Protein AF-A0AA43HSN9-F1 (afdb_monomer_lite)

pLDDT: mean 78.55, std 18.18, range [40.16, 97.69]

Secondary structure (DSSP, 8-state):
---TTS--S-GGG--HHHHHHHH-GGGHHHHHHHHHHHHH-S---TTHHHHHHHT-HHHHHHHHHHHHHHHHTTPEEE-SSSSSSEEEEETTEEEEE------------THHHHHHHHHHHTTHHHHHHHHHHHHHHHHHTT-

Sequence (143 aa):
MKDLFKNIVPEEKLSEDYRIVKDSSSHEAARRMLNEIFNSTKQIDKNFLEQFQTHGFDARVWELYLTAVFLNLGFEIKGKYDYPDFEIEKGSVKLFVEATISKNSNNKPIEDKLEIIKNTLHDDEKWLNMMNDLAEFSLMKNG

Radius of gyration: 18.27 Å; chains: 1; bounding box: 35×41×52 Å

Structure (mmCIF, N/CA/C/O backbone):
data_AF-A0AA43HSN9-F1
#
_entry.id   AF-A0AA43HSN9-F1
#
loop_
_atom_site.group_PDB
_atom_site.id
_atom_site.type_symbol
_atom_site.label_atom_id
_atom_site.label_alt_id
_atom_site.label_comp_id
_atom_site.label_asym_id
_atom_site.label_entity_id
_atom_site.label_seq_id
_atom_site.pdbx_PDB_ins_code
_atom_site.Cartn_x
_atom_site.Cartn_y
_atom_site.Cartn_z
_atom_site.occupancy
_atom_site.B_iso_or_equiv
_atom_site.auth_seq_id
_atom_site.auth_comp_id
_atom_site.auth_asym_id
_atom_site.auth_atom_id
_atom_site.pdbx_PDB_model_num
ATOM 1 N N . MET A 1 1 ? 8.704 -12.657 4.248 1.00 74.94 1 MET A N 1
ATOM 2 C CA . MET A 1 1 ? 8.641 -11.258 3.790 1.00 74.94 1 MET A CA 1
ATOM 3 C C . MET A 1 1 ? 8.420 -11.287 2.288 1.00 74.94 1 MET A C 1
ATOM 5 O O . MET A 1 1 ? 9.153 -12.006 1.617 1.00 74.94 1 MET A O 1
ATOM 9 N N . LYS A 1 2 ? 7.364 -10.646 1.782 1.00 83.00 2 LYS A N 1
ATOM 10 C CA . LYS A 1 2 ? 7.124 -10.535 0.335 1.00 83.00 2 LYS A CA 1
ATOM 11 C C . LYS A 1 2 ? 7.788 -9.262 -0.185 1.00 83.00 2 LYS A C 1
ATOM 13 O O . LYS A 1 2 ? 7.882 -8.288 0.553 1.00 83.00 2 LYS A O 1
ATOM 18 N N . ASP A 1 3 ? 8.231 -9.301 -1.434 1.00 91.94 3 ASP A N 1
ATOM 19 C CA . ASP A 1 3 ? 8.780 -8.147 -2.142 1.00 91.94 3 ASP A CA 1
ATOM 20 C C . ASP A 1 3 ? 7.757 -7.660 -3.174 1.00 91.94 3 ASP A C 1
ATOM 22 O O . ASP A 1 3 ? 7.448 -8.385 -4.122 1.00 91.94 3 ASP A O 1
ATOM 26 N N . LEU A 1 4 ? 7.224 -6.455 -2.966 1.00 93.56 4 LEU A N 1
ATOM 27 C CA . LEU A 1 4 ? 6.282 -5.767 -3.853 1.00 93.56 4 LEU A CA 1
ATOM 28 C C . LEU A 1 4 ? 6.810 -5.635 -5.285 1.00 93.56 4 LEU A C 1
ATOM 30 O O . LEU A 1 4 ? 6.025 -5.682 -6.233 1.00 93.56 4 LEU A O 1
ATOM 34 N N . PHE A 1 5 ? 8.130 -5.483 -5.432 1.00 95.44 5 PHE A N 1
ATOM 35 C CA . PHE A 1 5 ? 8.800 -5.175 -6.696 1.00 95.44 5 PHE A CA 1
ATOM 36 C C . PHE A 1 5 ? 9.374 -6.415 -7.394 1.00 95.44 5 PHE A C 1
ATOM 38 O O . PHE A 1 5 ? 10.035 -6.317 -8.432 1.00 95.44 5 PHE A O 1
ATOM 45 N N . LYS A 1 6 ? 9.080 -7.607 -6.858 1.00 95.25 6 LYS A N 1
ATOM 46 C CA . LYS A 1 6 ? 9.292 -8.871 -7.555 1.00 95.25 6 LYS A CA 1
ATOM 47 C C . LYS A 1 6 ? 8.080 -9.167 -8.434 1.00 95.25 6 LYS A C 1
ATOM 49 O O . LYS A 1 6 ? 7.008 -9.488 -7.923 1.00 95.25 6 LYS A O 1
ATOM 54 N N . ASN A 1 7 ? 8.270 -9.111 -9.751 1.00 95.81 7 ASN A N 1
ATOM 55 C CA . ASN A 1 7 ? 7.213 -9.396 -10.723 1.00 95.81 7 ASN A CA 1
ATOM 56 C C . ASN A 1 7 ? 6.543 -10.756 -10.445 1.00 95.81 7 ASN A C 1
ATOM 58 O O . ASN A 1 7 ? 7.221 -11.783 -10.348 1.00 95.81 7 ASN A O 1
ATOM 62 N N . ILE A 1 8 ? 5.214 -10.753 -10.346 1.00 94.75 8 ILE A N 1
ATOM 63 C CA . ILE A 1 8 ? 4.362 -11.951 -10.285 1.00 94.75 8 ILE A CA 1
ATOM 64 C C . ILE A 1 8 ? 3.490 -12.107 -11.536 1.00 94.75 8 ILE A C 1
ATOM 66 O O . ILE A 1 8 ? 2.898 -13.163 -11.747 1.00 94.75 8 ILE A O 1
ATOM 70 N N . VAL A 1 9 ? 3.432 -11.066 -12.368 1.00 95.19 9 VAL A N 1
ATOM 71 C CA . VAL A 1 9 ? 2.784 -11.065 -13.679 1.00 95.19 9 VAL A CA 1
ATOM 72 C C . VAL A 1 9 ? 3.827 -10.907 -14.796 1.00 95.19 9 VAL A C 1
ATOM 74 O O . VAL A 1 9 ? 4.948 -10.465 -14.524 1.00 95.19 9 VAL A O 1
ATOM 77 N N . PRO A 1 10 ? 3.482 -11.258 -16.048 1.00 97.00 10 PRO A N 1
ATOM 78 C CA . PRO A 1 10 ? 4.323 -10.985 -17.212 1.00 97.00 10 PRO A CA 1
ATOM 79 C C . PRO A 1 10 ? 4.630 -9.489 -17.398 1.00 97.00 10 PRO A C 1
ATOM 81 O O . PRO A 1 10 ? 3.827 -8.635 -17.020 1.00 97.00 10 PRO A O 1
ATOM 84 N N . GLU A 1 11 ? 5.776 -9.178 -18.007 1.00 95.38 11 GLU A N 1
ATOM 85 C CA . GLU A 1 11 ? 6.300 -7.809 -18.161 1.00 95.38 11 GLU A CA 1
ATOM 86 C C . GLU A 1 11 ? 5.329 -6.889 -18.924 1.00 95.38 11 GLU A C 1
ATOM 88 O O . GLU A 1 11 ? 5.153 -5.721 -18.578 1.00 95.38 11 GLU A O 1
ATOM 93 N N . GLU A 1 12 ? 4.624 -7.439 -19.912 1.00 96.19 12 GLU A N 1
ATOM 94 C CA . GLU A 1 12 ? 3.624 -6.746 -20.724 1.00 96.19 12 GLU A CA 1
ATOM 95 C C . GLU A 1 12 ? 2.377 -6.309 -19.943 1.00 96.19 12 GLU A C 1
ATOM 97 O O . GLU A 1 12 ? 1.633 -5.447 -20.408 1.00 96.19 12 GLU A O 1
ATOM 102 N N . LYS A 1 13 ? 2.136 -6.891 -18.760 1.00 97.25 13 LYS A N 1
ATOM 103 C CA . LYS A 1 13 ? 1.023 -6.503 -17.886 1.00 97.25 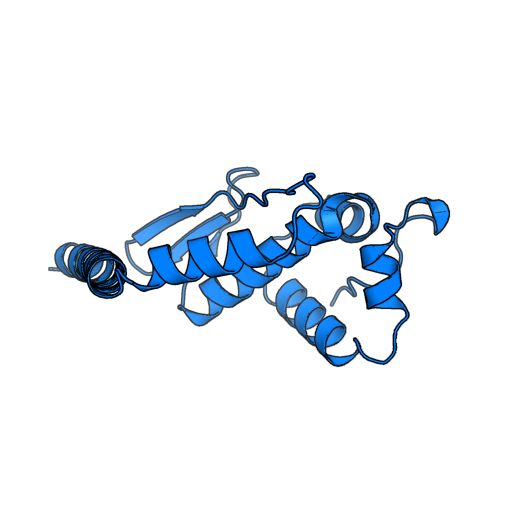13 LYS A CA 1
ATOM 104 C C . LYS A 1 13 ? 1.399 -5.418 -16.885 1.00 97.25 13 LYS A C 1
ATOM 106 O O . LYS A 1 13 ? 0.505 -4.892 -16.226 1.00 97.25 13 LYS A O 1
ATOM 111 N N . LEU A 1 14 ? 2.685 -5.111 -16.728 1.00 97.69 14 LEU A N 1
ATOM 112 C CA . LEU A 1 14 ? 3.124 -4.147 -15.728 1.00 97.69 14 LEU A CA 1
ATOM 113 C C . LEU A 1 14 ? 2.681 -2.728 -16.093 1.00 97.69 14 LEU A C 1
ATOM 115 O O . LEU A 1 14 ? 2.749 -2.338 -17.265 1.00 97.69 14 LEU A O 1
ATOM 119 N N . SER A 1 15 ? 2.271 -1.945 -15.093 1.00 96.25 15 SER A N 1
ATOM 120 C CA . SER A 1 15 ? 2.032 -0.514 -15.289 1.00 96.25 15 SER A CA 1
ATOM 121 C C . SER A 1 15 ? 3.344 0.230 -15.517 1.00 96.25 15 SER A C 1
ATOM 123 O O . SER A 1 15 ? 4.416 -0.191 -15.075 1.00 96.25 15 SER A O 1
ATOM 125 N N . GLU A 1 16 ? 3.246 1.380 -16.180 1.00 94.50 16 GLU A N 1
ATOM 126 C CA . GLU A 1 16 ? 4.391 2.269 -16.357 1.00 94.50 16 GLU A CA 1
ATOM 127 C C . GLU A 1 16 ? 4.904 2.812 -15.017 1.00 94.50 16 GLU A C 1
ATOM 129 O O . GLU A 1 16 ? 6.101 2.748 -14.747 1.00 94.50 16 GLU A O 1
ATOM 134 N N . ASP A 1 17 ? 4.001 3.248 -14.135 1.00 92.56 17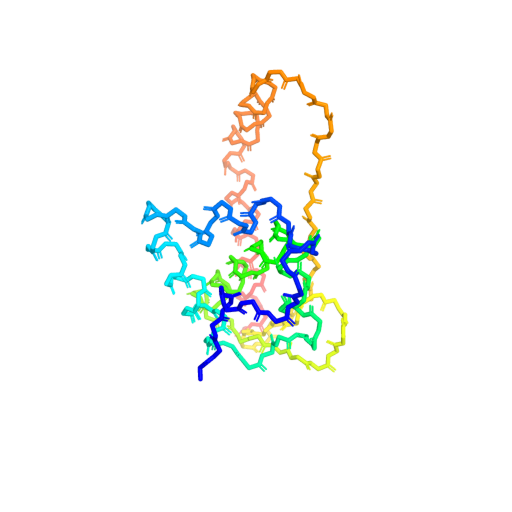 ASP A N 1
ATOM 135 C CA . ASP A 1 17 ? 4.365 3.788 -12.820 1.00 92.56 17 ASP A CA 1
ATOM 136 C C . ASP A 1 17 ? 5.099 2.749 -11.957 1.00 92.56 17 ASP A C 1
ATOM 138 O O . ASP A 1 17 ? 6.112 3.057 -11.321 1.00 92.56 17 ASP A O 1
ATOM 142 N N . TYR A 1 18 ? 4.653 1.486 -11.998 1.00 96.25 18 TYR A N 1
ATOM 143 C CA . TYR A 1 18 ? 5.339 0.391 -11.320 1.00 96.25 18 TYR A CA 1
ATOM 144 C C . TYR A 1 18 ? 6.751 0.189 -11.877 1.00 96.25 18 TYR A C 1
ATOM 146 O O . TYR A 1 18 ? 7.694 0.088 -11.091 1.00 96.25 18 TYR A O 1
ATOM 154 N N . ARG A 1 19 ? 6.925 0.167 -13.209 1.00 95.25 19 ARG A N 1
ATOM 155 C CA . ARG A 1 19 ? 8.248 0.019 -13.846 1.00 95.25 19 ARG A CA 1
ATOM 156 C C . ARG A 1 19 ? 9.197 1.151 -13.456 1.00 95.25 19 ARG A C 1
ATOM 158 O O . ARG A 1 19 ? 10.318 0.883 -13.029 1.00 95.25 19 ARG A O 1
ATOM 165 N N . ILE A 1 20 ? 8.733 2.402 -13.499 1.00 94.00 20 ILE A N 1
ATOM 166 C CA . ILE A 1 20 ? 9.526 3.584 -13.116 1.00 94.00 20 ILE A CA 1
ATOM 167 C C . ILE A 1 20 ? 10.066 3.452 -11.685 1.00 94.00 20 ILE A C 1
ATOM 169 O O . ILE A 1 20 ? 11.245 3.719 -11.416 1.00 94.00 20 ILE A O 1
ATOM 173 N N . VAL A 1 21 ? 9.211 3.039 -10.746 1.00 94.38 21 VAL A N 1
ATOM 174 C CA . VAL A 1 21 ? 9.608 2.886 -9.341 1.00 94.38 21 VAL A CA 1
ATOM 175 C C . VAL A 1 21 ? 10.453 1.633 -9.129 1.00 94.38 21 VAL A C 1
ATOM 177 O O . VAL A 1 21 ? 11.385 1.672 -8.327 1.00 94.38 21 VAL A O 1
ATOM 180 N N . LYS A 1 22 ? 10.187 0.540 -9.847 1.00 95.25 22 LYS A N 1
ATOM 181 C CA . LYS A 1 22 ? 10.958 -0.707 -9.779 1.00 95.25 22 LYS A CA 1
ATOM 182 C C . LYS A 1 22 ? 12.399 -0.524 -10.265 1.00 95.25 22 LYS A C 1
ATOM 184 O O . LYS A 1 22 ? 13.323 -0.898 -9.543 1.00 95.25 22 LYS A O 1
ATOM 189 N N . ASP A 1 23 ? 12.584 0.063 -11.446 1.00 91.62 23 ASP A N 1
ATOM 190 C CA . ASP A 1 23 ? 13.849 -0.009 -12.188 1.00 91.62 23 ASP A CA 1
ATOM 191 C C . ASP A 1 23 ? 14.792 1.172 -11.910 1.00 91.62 23 ASP A C 1
ATOM 193 O O . ASP A 1 23 ? 16.009 1.052 -12.064 1.00 91.62 23 ASP A O 1
ATOM 197 N N . SER A 1 24 ? 14.271 2.316 -11.452 1.00 90.62 24 SER A N 1
ATOM 198 C CA . SER A 1 24 ? 15.123 3.467 -11.139 1.00 90.62 24 SER A CA 1
ATOM 199 C C . SER A 1 24 ? 15.889 3.280 -9.826 1.00 90.62 24 SER A C 1
ATOM 201 O O . SER A 1 24 ? 15.300 3.052 -8.764 1.00 90.62 24 SER A O 1
ATOM 203 N N . SER A 1 25 ? 17.208 3.478 -9.847 1.00 87.44 25 SER A N 1
ATOM 204 C CA . SER A 1 25 ? 18.039 3.482 -8.634 1.00 87.44 25 SER A CA 1
ATOM 205 C C . SER A 1 25 ? 17.643 4.589 -7.649 1.00 87.44 25 SER A C 1
ATOM 207 O O . SER A 1 25 ? 17.725 4.384 -6.440 1.00 87.44 25 SER A O 1
ATOM 209 N N . SER A 1 26 ? 17.113 5.719 -8.135 1.00 92.12 26 SER A N 1
ATOM 210 C CA . SER A 1 26 ? 16.667 6.840 -7.292 1.00 92.12 26 SER A CA 1
ATOM 211 C C . SER A 1 26 ? 15.509 6.485 -6.353 1.00 92.12 26 SER A C 1
ATOM 213 O O . SER A 1 26 ? 15.266 7.200 -5.385 1.00 92.12 26 SER A O 1
ATOM 215 N N . HIS A 1 27 ? 14.790 5.390 -6.624 1.00 91.44 27 HIS A N 1
ATOM 216 C CA . HIS A 1 27 ? 13.625 4.956 -5.852 1.00 91.44 27 HIS A CA 1
ATOM 217 C C . HIS A 1 27 ? 13.930 3.833 -4.848 1.00 91.44 27 HIS A C 1
ATOM 219 O O . HIS A 1 27 ? 13.003 3.296 -4.247 1.00 91.44 27 HIS A O 1
ATOM 225 N N . GLU A 1 28 ? 15.197 3.474 -4.612 1.00 92.06 28 GLU A N 1
ATOM 226 C CA . GLU A 1 28 ? 15.559 2.382 -3.693 1.00 92.06 28 GLU A CA 1
ATOM 227 C C . GLU A 1 28 ? 14.979 2.567 -2.282 1.00 92.06 28 GLU A C 1
ATOM 229 O O . GLU A 1 28 ? 14.344 1.656 -1.744 1.00 92.06 28 GLU A O 1
ATOM 234 N N . ALA A 1 29 ? 15.129 3.763 -1.707 1.00 90.94 29 ALA A N 1
ATOM 235 C CA . ALA A 1 29 ? 14.596 4.072 -0.382 1.00 90.94 29 ALA A CA 1
ATOM 236 C C . ALA A 1 29 ? 13.063 3.964 -0.337 1.00 90.94 29 ALA A C 1
ATOM 238 O O . ALA A 1 29 ? 12.509 3.412 0.614 1.00 90.94 29 ALA A O 1
ATOM 239 N N . ALA A 1 30 ? 12.381 4.427 -1.390 1.00 92.00 30 ALA A N 1
ATOM 240 C CA . ALA A 1 30 ? 10.930 4.323 -1.505 1.00 92.00 30 ALA A CA 1
ATOM 241 C C . ALA A 1 30 ? 10.482 2.857 -1.599 1.00 92.00 30 ALA A C 1
ATOM 243 O O . ALA A 1 30 ? 9.577 2.446 -0.875 1.00 92.00 30 ALA A O 1
ATOM 244 N N . ARG A 1 31 ? 11.154 2.035 -2.418 1.00 95.19 31 ARG A N 1
ATOM 245 C CA . ARG A 1 31 ? 10.859 0.596 -2.521 1.00 95.19 31 ARG A CA 1
ATOM 246 C C . ARG A 1 31 ? 11.024 -0.115 -1.186 1.00 95.19 31 ARG A C 1
ATOM 248 O O . ARG A 1 31 ? 10.171 -0.918 -0.810 1.00 95.19 31 ARG A O 1
ATOM 255 N N . ARG A 1 32 ? 12.105 0.186 -0.461 1.00 93.12 32 ARG A N 1
ATOM 256 C CA . ARG A 1 32 ? 12.355 -0.376 0.868 1.00 93.12 32 ARG A CA 1
ATOM 257 C C . ARG A 1 32 ? 11.246 0.005 1.845 1.00 93.12 32 ARG A C 1
ATOM 259 O O . ARG A 1 32 ? 10.698 -0.882 2.486 1.00 93.12 32 ARG A O 1
ATOM 266 N N . MET A 1 33 ? 10.880 1.283 1.901 1.00 93.56 33 MET A N 1
ATOM 267 C CA . MET A 1 33 ? 9.810 1.773 2.771 1.00 93.56 33 MET A CA 1
ATOM 268 C C . MET A 1 33 ? 8.462 1.113 2.451 1.00 93.56 33 MET A C 1
ATOM 270 O O . MET A 1 33 ? 7.795 0.615 3.353 1.00 93.56 33 MET A O 1
ATOM 274 N N . LEU A 1 34 ? 8.077 1.045 1.173 1.00 93.50 34 LEU A N 1
ATOM 275 C CA . LEU A 1 34 ? 6.830 0.399 0.753 1.00 93.50 34 LEU A CA 1
ATOM 276 C C . LEU A 1 34 ? 6.815 -1.090 1.117 1.00 93.50 34 LEU A C 1
ATOM 278 O O . LEU A 1 34 ? 5.802 -1.590 1.598 1.00 93.50 34 LEU A O 1
ATOM 282 N N . ASN A 1 35 ? 7.942 -1.788 0.954 1.00 93.62 35 ASN A N 1
ATOM 283 C CA . ASN A 1 35 ? 8.084 -3.174 1.392 1.00 93.62 35 ASN A CA 1
ATOM 284 C C . ASN A 1 35 ? 7.983 -3.316 2.918 1.00 93.62 35 ASN A C 1
ATOM 286 O O . ASN A 1 35 ? 7.316 -4.231 3.397 1.00 93.62 35 ASN A O 1
ATOM 290 N N . GLU A 1 36 ? 8.617 -2.437 3.693 1.00 92.06 36 GLU A N 1
ATOM 291 C CA . GLU A 1 36 ? 8.531 -2.453 5.159 1.00 92.06 36 GLU A CA 1
ATOM 292 C C . GLU A 1 36 ? 7.082 -2.264 5.629 1.00 92.06 36 GLU A C 1
ATOM 294 O O . GLU A 1 36 ? 6.597 -3.054 6.438 1.00 92.06 36 GLU A O 1
ATOM 299 N N . ILE A 1 37 ? 6.358 -1.296 5.055 1.00 90.75 37 ILE A N 1
ATOM 300 C CA . ILE A 1 37 ? 4.940 -1.055 5.354 1.00 90.75 37 ILE A CA 1
ATOM 301 C C . ILE A 1 37 ? 4.080 -2.256 4.944 1.00 90.75 37 ILE A C 1
ATOM 303 O O . ILE A 1 37 ? 3.288 -2.749 5.740 1.00 90.75 37 ILE A O 1
ATOM 307 N N . PHE A 1 38 ? 4.259 -2.775 3.729 1.00 89.81 38 PHE A N 1
ATOM 308 C CA . PHE A 1 38 ? 3.501 -3.925 3.231 1.00 89.81 38 PHE A CA 1
ATOM 309 C C . PHE A 1 38 ? 3.642 -5.154 4.137 1.00 89.81 38 PHE A C 1
ATOM 311 O O . PHE A 1 38 ? 2.701 -5.918 4.324 1.00 89.81 38 PHE A O 1
ATOM 318 N N . ASN A 1 39 ? 4.832 -5.366 4.699 1.00 88.06 39 ASN A N 1
ATOM 319 C CA . ASN A 1 39 ? 5.103 -6.511 5.560 1.00 88.06 39 ASN A CA 1
ATOM 320 C C . ASN A 1 39 ? 4.795 -6.252 7.045 1.00 88.06 39 ASN A C 1
ATOM 322 O O . ASN A 1 39 ? 4.871 -7.197 7.833 1.00 88.06 39 ASN A O 1
ATOM 326 N N . SER A 1 40 ? 4.460 -5.019 7.444 1.00 85.19 40 SER A N 1
ATOM 327 C CA . SER A 1 40 ? 4.111 -4.691 8.832 1.00 85.19 40 SER A CA 1
ATOM 328 C C . SER A 1 40 ? 2.673 -5.079 9.187 1.00 85.19 40 SER A C 1
ATOM 330 O O . SER A 1 40 ? 2.351 -5.230 10.367 1.00 85.19 40 SER A O 1
ATOM 332 N N . THR A 1 41 ? 1.821 -5.323 8.185 1.00 74.62 41 THR A N 1
ATOM 333 C CA . THR A 1 41 ? 0.448 -5.797 8.381 1.00 74.62 41 THR A CA 1
ATOM 334 C C . THR A 1 41 ? 0.260 -7.210 7.840 1.00 74.62 41 THR A C 1
ATOM 336 O O . THR A 1 41 ? 0.948 -7.676 6.934 1.00 74.62 41 THR A O 1
ATOM 339 N N . LYS A 1 42 ? -0.689 -7.941 8.431 1.00 67.06 42 LYS A N 1
ATOM 340 C CA . LYS A 1 42 ? -1.058 -9.296 7.985 1.00 67.06 42 LYS A CA 1
ATOM 341 C C . LYS A 1 42 ? -2.191 -9.306 6.961 1.00 67.06 42 LYS A C 1
ATOM 343 O O . LYS A 1 42 ? -2.589 -10.382 6.523 1.00 67.06 42 LYS A O 1
ATOM 348 N N . GLN A 1 43 ? -2.739 -8.145 6.624 1.00 62.50 43 GLN A N 1
ATOM 349 C CA . GLN A 1 43 ? -3.972 -8.033 5.860 1.00 62.50 43 GLN A CA 1
ATOM 350 C C . GLN A 1 43 ? -3.702 -7.284 4.587 1.00 62.50 43 GLN A C 1
ATOM 352 O O . GLN A 1 43 ? -3.677 -6.060 4.550 1.00 62.50 43 GLN A O 1
ATOM 357 N N . ILE A 1 44 ? -3.471 -8.071 3.556 1.00 63.81 44 ILE A N 1
ATOM 358 C CA . ILE A 1 44 ? -3.367 -7.574 2.211 1.00 63.81 44 ILE A CA 1
ATOM 359 C C . ILE A 1 44 ? -4.172 -8.545 1.362 1.00 63.81 44 ILE A C 1
ATOM 361 O O . ILE A 1 44 ? -3.883 -9.747 1.357 1.00 63.81 44 ILE A O 1
ATOM 365 N N . ASP A 1 45 ? -5.218 -8.015 0.724 1.00 69.19 45 ASP A N 1
ATOM 366 C CA . ASP A 1 45 ? -6.112 -8.747 -0.171 1.00 69.19 45 ASP A CA 1
ATOM 367 C C . ASP A 1 45 ? -5.303 -9.607 -1.163 1.00 69.19 45 ASP A C 1
ATOM 369 O O . ASP A 1 45 ? -4.199 -9.250 -1.593 1.00 69.19 45 ASP A O 1
ATOM 373 N N . LYS A 1 46 ? -5.860 -10.763 -1.539 1.00 71.69 46 LYS A N 1
ATOM 374 C CA . LYS A 1 46 ? -5.283 -11.724 -2.487 1.00 71.69 46 LYS A CA 1
ATOM 375 C C . LYS A 1 46 ? -4.829 -11.051 -3.783 1.00 71.69 46 LYS A C 1
ATOM 377 O O . LYS A 1 46 ? -3.820 -11.472 -4.345 1.00 71.69 46 LYS A O 1
ATOM 382 N N . ASN A 1 47 ? -5.527 -9.999 -4.209 1.00 87.38 47 ASN A N 1
ATOM 383 C CA . ASN A 1 47 ? -5.275 -9.315 -5.473 1.00 87.38 47 ASN A CA 1
ATOM 384 C C . ASN A 1 47 ? -4.360 -8.088 -5.349 1.00 87.38 47 ASN A C 1
ATOM 386 O O . ASN A 1 47 ? -3.993 -7.516 -6.372 1.00 87.38 47 ASN A O 1
ATOM 390 N N . PHE A 1 48 ? -3.950 -7.684 -4.140 1.00 90.25 48 PHE A N 1
ATOM 391 C CA . PHE A 1 48 ? -3.178 -6.452 -3.946 1.00 90.25 48 PHE A CA 1
ATOM 392 C C . PHE A 1 48 ? -1.897 -6.435 -4.779 1.00 90.25 48 PHE A C 1
ATOM 394 O O . PHE A 1 48 ? -1.626 -5.454 -5.458 1.00 90.25 48 PHE A O 1
ATOM 401 N N . LEU A 1 49 ? -1.103 -7.514 -4.739 1.00 92.00 49 LEU A N 1
ATOM 402 C CA . LEU A 1 49 ? 0.174 -7.576 -5.460 1.00 92.00 49 LEU A CA 1
ATOM 403 C C . LEU A 1 49 ? -0.029 -7.494 -6.971 1.00 92.00 49 LEU A C 1
ATOM 405 O O . LEU A 1 49 ? 0.726 -6.809 -7.652 1.00 92.00 49 LEU A O 1
ATOM 409 N N . GLU A 1 50 ? -1.055 -8.166 -7.491 1.00 94.19 50 GLU A N 1
ATOM 410 C CA . GLU A 1 50 ? -1.376 -8.110 -8.914 1.00 94.19 50 GLU A CA 1
ATOM 411 C C . GLU A 1 50 ? -1.800 -6.693 -9.308 1.00 94.19 50 GLU A C 1
ATOM 413 O O . GLU A 1 50 ? -1.264 -6.135 -10.263 1.00 94.19 50 GLU A O 1
ATOM 418 N N . GLN A 1 51 ? -2.694 -6.064 -8.542 1.00 94.38 51 GLN A N 1
ATOM 419 C CA . GLN A 1 51 ? -3.150 -4.701 -8.812 1.00 94.38 51 GLN A CA 1
ATOM 420 C C . GLN A 1 51 ? -2.022 -3.676 -8.670 1.00 94.38 51 GLN A C 1
ATOM 422 O O . GLN A 1 51 ? -1.900 -2.798 -9.521 1.00 94.38 51 GLN A O 1
ATOM 427 N N . PHE A 1 52 ? -1.174 -3.807 -7.647 1.00 95.12 52 PHE A N 1
ATOM 428 C CA . PHE A 1 52 ? 0.005 -2.966 -7.437 1.00 95.12 52 PHE A CA 1
ATOM 429 C C . PHE A 1 52 ? 0.924 -2.998 -8.663 1.00 95.12 52 PHE A C 1
ATOM 431 O O . PHE A 1 52 ? 1.415 -1.958 -9.085 1.00 95.12 52 PHE A O 1
ATOM 438 N N . GLN A 1 53 ? 1.109 -4.171 -9.274 1.00 96.88 53 GLN A N 1
ATOM 439 C CA . GLN A 1 53 ? 1.977 -4.333 -10.440 1.00 96.88 53 GLN A CA 1
ATOM 440 C C . GLN A 1 53 ? 1.330 -3.912 -11.769 1.00 96.88 53 GLN A C 1
ATOM 442 O O . GLN A 1 53 ? 2.062 -3.577 -12.694 1.00 96.88 53 GLN A O 1
ATOM 447 N N . THR A 1 54 ? -0.004 -3.921 -11.895 1.00 96.44 54 THR A N 1
ATOM 448 C CA . THR A 1 54 ? -0.690 -3.847 -13.206 1.00 96.44 54 THR A CA 1
ATOM 449 C C . THR A 1 54 ? -1.487 -2.569 -13.465 1.00 96.44 54 THR A C 1
ATOM 451 O O . THR A 1 54 ? -1.210 -1.862 -14.424 1.00 96.44 54 THR A O 1
ATOM 454 N N . HIS A 1 55 ? -2.515 -2.265 -12.674 1.00 92.75 55 HIS A N 1
ATOM 455 C CA . HIS A 1 55 ? -3.453 -1.170 -12.979 1.00 92.75 55 HIS A CA 1
ATOM 456 C C . HIS A 1 55 ? -3.855 -0.331 -11.760 1.00 92.75 55 HIS A C 1
ATOM 458 O O . HIS A 1 5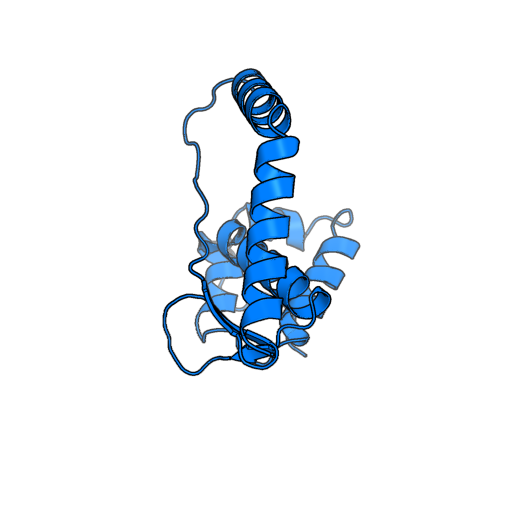5 ? -4.512 0.699 -11.902 1.00 92.75 55 HIS A O 1
ATOM 464 N N . GLY A 1 56 ? -3.474 -0.761 -10.560 1.00 91.69 56 GLY A N 1
ATOM 465 C CA . GLY A 1 56 ? -3.834 -0.149 -9.285 1.00 91.69 56 GLY A CA 1
ATOM 466 C C . GLY A 1 56 ? -2.663 0.501 -8.553 1.00 91.69 56 GLY A C 1
ATOM 467 O O . GLY A 1 56 ? -2.795 0.725 -7.358 1.00 91.69 56 GLY A O 1
ATOM 468 N N . PHE A 1 57 ? -1.536 0.781 -9.218 1.00 92.81 57 PHE A N 1
ATOM 469 C CA . PHE A 1 57 ? -0.309 1.260 -8.563 1.00 92.81 57 PHE A CA 1
ATOM 470 C C . PHE A 1 57 ? -0.556 2.444 -7.610 1.00 92.81 57 PHE A C 1
ATOM 472 O O . PHE A 1 57 ? -0.328 2.308 -6.410 1.00 92.81 57 PHE A O 1
ATOM 479 N N . ASP A 1 58 ? -1.113 3.555 -8.104 1.00 91.62 58 ASP A N 1
ATOM 480 C CA . ASP A 1 58 ? -1.388 4.751 -7.287 1.00 91.62 58 ASP A CA 1
ATOM 481 C C . ASP A 1 58 ? -2.310 4.461 -6.094 1.00 91.62 58 ASP A C 1
ATOM 483 O O . ASP A 1 58 ? -2.063 4.919 -4.979 1.00 91.62 58 ASP A O 1
ATOM 487 N N . ALA A 1 59 ? -3.374 3.684 -6.322 1.00 90.94 59 ALA A N 1
ATOM 488 C CA . ALA A 1 59 ? -4.352 3.348 -5.289 1.00 90.94 59 ALA A CA 1
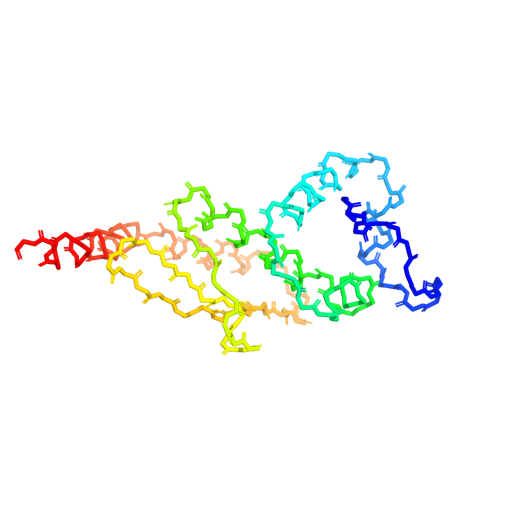ATOM 489 C C . ALA A 1 59 ? -3.715 2.480 -4.198 1.00 90.94 59 ALA A C 1
ATOM 491 O O . ALA A 1 59 ? -3.877 2.737 -3.010 1.00 90.94 59 ALA A O 1
ATOM 492 N N . ARG A 1 60 ? -2.898 1.503 -4.595 1.00 92.69 60 ARG A N 1
ATOM 493 C CA . ARG A 1 60 ? -2.221 0.596 -3.665 1.00 92.69 60 ARG A CA 1
ATOM 494 C C . ARG A 1 60 ? -1.087 1.295 -2.910 1.00 92.69 60 ARG A C 1
ATOM 496 O O . ARG A 1 60 ? -0.865 0.998 -1.740 1.00 92.69 60 ARG A O 1
ATOM 503 N N . VAL A 1 61 ? -0.403 2.268 -3.520 1.00 93.19 61 VAL A N 1
ATOM 504 C CA . VAL A 1 61 ? 0.530 3.159 -2.802 1.00 93.19 61 VAL A CA 1
ATOM 505 C C . VAL A 1 61 ? -0.219 4.026 -1.783 1.00 93.19 61 VAL A C 1
ATOM 507 O O . VAL A 1 61 ? 0.254 4.175 -0.656 1.00 93.19 61 VAL A O 1
ATOM 510 N N . TRP A 1 62 ? -1.393 4.555 -2.140 1.00 92.44 62 TRP A N 1
ATOM 511 C CA . TRP A 1 62 ? -2.239 5.331 -1.228 1.00 92.44 62 TRP A CA 1
ATOM 512 C C . TRP A 1 62 ? -2.690 4.513 -0.009 1.00 92.44 62 TRP A C 1
ATOM 514 O O . TRP A 1 62 ? -2.568 4.970 1.127 1.00 92.44 62 TRP A O 1
ATOM 524 N N . GLU A 1 63 ? -3.115 3.271 -0.214 1.00 91.19 63 GLU A N 1
ATOM 525 C CA . GLU A 1 63 ? -3.458 2.354 0.876 1.00 91.19 63 GLU A CA 1
ATOM 526 C C . GLU A 1 63 ? -2.263 2.025 1.788 1.00 91.19 63 GLU A C 1
ATOM 528 O O . GLU A 1 63 ? -2.413 1.966 3.012 1.00 91.19 63 GLU A O 1
ATOM 533 N N . LEU A 1 64 ? -1.057 1.843 1.233 1.00 92.00 64 LEU A N 1
ATOM 534 C CA . LEU A 1 64 ? 0.158 1.651 2.038 1.00 92.00 64 LEU A CA 1
ATOM 535 C C . LEU A 1 64 ? 0.479 2.904 2.859 1.00 92.00 64 LEU A C 1
ATOM 537 O O . LEU A 1 64 ? 0.834 2.805 4.032 1.00 92.00 64 LEU A O 1
ATOM 541 N N . TYR A 1 65 ? 0.307 4.092 2.285 1.00 93.44 65 TYR A N 1
ATOM 542 C CA . TYR A 1 65 ? 0.456 5.331 3.040 1.00 93.44 65 TYR A CA 1
ATOM 543 C C . TYR A 1 65 ? -0.530 5.402 4.217 1.00 93.44 65 TYR A C 1
ATOM 545 O O . TYR A 1 65 ? -0.107 5.630 5.352 1.00 93.44 65 TYR A O 1
ATOM 553 N N . LEU A 1 66 ? -1.819 5.133 3.984 1.00 92.62 66 LEU A N 1
ATOM 554 C CA . LEU A 1 66 ? -2.833 5.103 5.045 1.00 92.62 66 LEU A CA 1
ATOM 555 C C . LEU A 1 66 ? -2.518 4.059 6.118 1.00 92.62 66 LEU A C 1
ATOM 557 O O . LEU A 1 66 ? -2.625 4.343 7.309 1.00 92.62 66 LEU A O 1
ATOM 561 N N . THR A 1 67 ? -2.041 2.885 5.705 1.00 91.06 67 THR A N 1
ATOM 562 C CA . THR A 1 67 ? -1.560 1.841 6.613 1.00 91.06 67 THR A CA 1
ATOM 563 C C . THR A 1 67 ? -0.492 2.382 7.562 1.00 91.06 67 THR A C 1
ATOM 565 O O . THR A 1 67 ? -0.617 2.247 8.779 1.00 91.06 67 THR A O 1
ATOM 568 N N . ALA A 1 68 ? 0.540 3.037 7.025 1.00 90.75 68 ALA A N 1
ATOM 569 C CA . ALA A 1 68 ? 1.601 3.625 7.838 1.00 90.75 68 ALA A CA 1
ATOM 570 C C . ALA A 1 68 ? 1.066 4.706 8.791 1.00 90.75 68 ALA A C 1
ATOM 572 O O . ALA A 1 68 ? 1.466 4.748 9.955 1.00 90.75 68 ALA A O 1
ATOM 573 N N . VAL A 1 69 ? 0.135 5.548 8.329 1.00 93.31 69 VAL A N 1
ATOM 574 C CA . VAL A 1 69 ? -0.516 6.575 9.158 1.00 93.31 69 VAL A CA 1
ATOM 575 C C . VAL A 1 69 ? -1.280 5.945 10.322 1.00 93.31 69 VAL A C 1
ATOM 577 O O . VAL A 1 69 ? -1.061 6.333 11.469 1.00 93.31 69 VAL A O 1
ATOM 580 N N . PHE A 1 70 ? -2.137 4.955 10.068 1.00 91.81 70 PHE A N 1
ATOM 581 C CA . PHE A 1 70 ? -2.937 4.315 11.114 1.00 91.81 70 PHE A CA 1
ATOM 582 C C . PHE A 1 70 ? -2.067 3.614 12.155 1.00 91.81 70 PHE A C 1
ATOM 584 O O . PHE A 1 70 ? -2.275 3.813 13.353 1.00 91.81 70 PHE A O 1
ATOM 591 N N . LEU A 1 71 ? -1.046 2.873 11.714 1.00 89.56 71 LEU A N 1
ATOM 592 C CA . LEU A 1 71 ? -0.095 2.226 12.617 1.00 89.56 71 LEU A CA 1
ATOM 593 C C . LEU A 1 71 ? 0.655 3.253 13.478 1.00 89.56 71 LEU A C 1
ATOM 595 O O . LEU A 1 71 ? 0.747 3.081 14.692 1.00 89.56 71 LEU A O 1
ATOM 599 N N . ASN A 1 72 ? 1.128 4.354 12.884 1.00 90.12 72 ASN A N 1
ATOM 600 C CA . ASN A 1 72 ? 1.830 5.416 13.613 1.00 90.12 72 ASN A CA 1
ATOM 601 C C . ASN A 1 72 ? 0.930 6.155 14.614 1.00 90.12 72 ASN A C 1
ATOM 603 O O . ASN A 1 72 ? 1.393 6.565 15.675 1.00 90.12 72 ASN A O 1
ATOM 607 N N . LEU A 1 73 ? -0.361 6.302 14.310 1.00 91.75 73 LEU A N 1
ATOM 608 C CA . LEU A 1 73 ? -1.354 6.864 15.230 1.00 91.75 73 LEU A CA 1
ATOM 609 C C . LEU A 1 73 ? -1.785 5.872 16.326 1.00 91.75 73 LEU A C 1
ATOM 611 O O . LEU A 1 73 ? -2.571 6.234 17.209 1.00 91.75 73 LEU A O 1
ATOM 615 N N . GLY A 1 74 ? -1.271 4.639 16.307 1.00 91.56 74 GLY A N 1
ATOM 616 C CA . GLY A 1 74 ? -1.561 3.599 17.291 1.00 91.56 74 GLY A CA 1
ATOM 617 C C . GLY A 1 74 ? -2.917 2.923 17.095 1.00 91.56 74 GLY A C 1
ATOM 618 O O . GLY A 1 74 ? -3.490 2.439 18.070 1.00 91.56 74 GLY A O 1
ATOM 619 N N . PHE A 1 75 ? -3.455 2.932 15.874 1.00 92.00 75 PHE A N 1
ATOM 620 C CA . PHE A 1 75 ? -4.604 2.107 15.514 1.00 92.00 75 PHE A CA 1
ATOM 621 C C . PHE A 1 75 ? -4.154 0.691 15.153 1.00 92.00 75 PHE A C 1
ATOM 623 O O . PHE A 1 75 ? -3.119 0.478 14.521 1.00 92.00 75 PHE A O 1
ATOM 630 N N . GLU A 1 76 ? -4.984 -0.284 15.501 1.00 90.88 76 GLU A N 1
ATOM 631 C CA . GLU A 1 76 ? -4.889 -1.643 14.990 1.00 90.88 76 GLU A CA 1
ATOM 632 C C . GLU A 1 76 ? -5.731 -1.773 13.719 1.00 90.88 76 GLU A C 1
ATOM 634 O O . GLU A 1 76 ? -6.912 -1.430 13.722 1.00 90.88 76 GLU A O 1
ATOM 639 N N . ILE A 1 77 ? -5.150 -2.320 12.651 1.00 89.06 77 ILE A N 1
ATOM 640 C CA . ILE A 1 77 ? -5.869 -2.609 11.404 1.00 89.06 77 ILE A CA 1
ATOM 641 C C . ILE A 1 77 ? -6.491 -4.011 11.491 1.00 89.06 77 ILE A C 1
ATOM 643 O O . ILE A 1 77 ? -5.805 -5.007 11.745 1.00 89.06 77 ILE A O 1
ATOM 647 N N . LYS A 1 78 ? -7.804 -4.097 11.292 1.00 86.25 78 LYS A N 1
ATOM 648 C CA . LYS A 1 78 ? -8.655 -5.292 11.361 1.00 86.25 78 LYS A CA 1
ATOM 649 C C . LYS A 1 78 ? -9.107 -5.675 9.950 1.00 86.25 78 LYS A C 1
ATOM 651 O O . LYS A 1 78 ? -9.380 -4.815 9.126 1.00 86.25 78 LYS A O 1
ATOM 656 N N . GLY A 1 79 ? -9.204 -6.979 9.693 1.00 70.44 79 GLY A N 1
ATOM 657 C CA . GLY A 1 79 ? -9.411 -7.530 8.342 1.00 70.44 79 GLY A CA 1
ATOM 658 C C . GLY A 1 79 ? -10.529 -8.529 8.337 1.00 70.44 79 GLY A C 1
ATOM 659 O O . GLY A 1 79 ? -10.368 -9.658 7.882 1.00 70.44 79 GLY A O 1
ATOM 660 N N . LYS A 1 80 ? -11.619 -8.149 8.996 1.00 56.19 80 LYS A N 1
ATOM 661 C CA . LYS A 1 80 ? -12.766 -9.024 9.178 1.00 56.19 80 LYS A CA 1
ATOM 662 C C . LYS A 1 80 ? -13.661 -9.047 7.935 1.00 56.19 80 LYS A C 1
ATOM 664 O O . LYS A 1 80 ? -14.424 -9.998 7.781 1.00 56.19 80 LYS A O 1
ATOM 669 N N . TYR A 1 81 ? -13.555 -8.046 7.063 1.00 60.47 81 TYR A N 1
ATOM 670 C CA . TYR A 1 81 ? -14.409 -7.878 5.891 1.00 60.47 81 TYR A CA 1
ATOM 671 C C . TYR A 1 81 ? -13.580 -7.542 4.650 1.00 60.47 81 TYR A C 1
ATOM 673 O O . TYR A 1 81 ? -12.517 -6.940 4.765 1.00 60.47 81 TYR A O 1
ATOM 681 N N . ASP A 1 82 ? -14.097 -7.917 3.479 1.00 66.00 82 ASP A N 1
ATOM 682 C CA . ASP A 1 82 ? -13.506 -7.575 2.176 1.00 66.00 82 ASP A CA 1
ATOM 683 C C . ASP A 1 82 ? -13.729 -6.093 1.805 1.00 66.00 82 ASP A C 1
ATOM 685 O O . ASP A 1 82 ? -13.140 -5.598 0.850 1.00 66.00 82 ASP A O 1
ATOM 689 N N . TYR A 1 83 ? -14.614 -5.402 2.532 1.00 69.56 83 TYR A N 1
ATOM 690 C CA . TYR A 1 83 ? -14.958 -3.991 2.363 1.00 69.56 83 TYR A CA 1
ATOM 691 C C . TYR A 1 83 ? -15.584 -3.442 3.657 1.00 69.56 83 TYR A C 1
ATOM 693 O O . TYR A 1 83 ? -16.326 -4.175 4.332 1.00 69.56 83 TYR A O 1
ATOM 701 N N . PRO A 1 84 ? -15.355 -2.162 4.005 1.00 76.06 84 PRO A N 1
ATOM 702 C CA . PRO A 1 84 ? -14.533 -1.164 3.294 1.00 76.06 84 PRO A CA 1
ATOM 703 C C . PRO A 1 84 ? -13.022 -1.424 3.425 1.00 76.06 84 PRO A C 1
ATOM 705 O O . PRO A 1 84 ? -12.636 -2.299 4.198 1.00 76.06 84 PRO A O 1
ATOM 708 N N . ASP A 1 85 ? -12.185 -0.691 2.679 1.00 84.44 85 ASP A N 1
ATOM 709 C CA . ASP A 1 85 ? -10.731 -0.954 2.553 1.00 84.44 85 ASP A CA 1
ATOM 710 C C . ASP A 1 85 ? -10.000 -1.147 3.894 1.00 84.44 85 ASP A C 1
ATOM 712 O O . ASP A 1 85 ? -9.085 -1.967 4.002 1.00 84.44 85 ASP A O 1
ATOM 716 N N . PHE A 1 86 ? -10.408 -0.409 4.932 1.00 87.00 86 PHE A N 1
ATOM 717 C CA . PHE A 1 86 ? -9.887 -0.572 6.284 1.00 87.00 86 PHE A CA 1
ATOM 718 C C . PHE A 1 86 ? -10.999 -0.624 7.328 1.00 87.00 86 PHE A C 1
ATOM 720 O O . PHE A 1 86 ? -11.869 0.245 7.405 1.00 87.00 86 PHE A O 1
ATOM 727 N N . GLU A 1 87 ? -10.881 -1.579 8.242 1.00 90.81 87 GLU A N 1
ATOM 728 C CA . GLU A 1 87 ? -11.488 -1.517 9.566 1.00 90.81 87 GLU A CA 1
ATOM 729 C C . GLU A 1 87 ? -10.360 -1.233 10.564 1.00 90.81 87 GLU A C 1
ATOM 731 O O . GLU A 1 87 ? -9.399 -1.991 10.638 1.00 90.81 87 GLU A O 1
ATOM 736 N N . ILE A 1 88 ? -10.431 -0.138 11.319 1.00 91.00 88 ILE A N 1
ATOM 737 C CA . ILE A 1 88 ? -9.391 0.230 12.291 1.00 91.00 88 ILE A CA 1
ATOM 738 C C . ILE A 1 88 ? -9.979 0.424 13.684 1.00 91.00 88 ILE A C 1
ATOM 740 O O . ILE A 1 88 ? -11.087 0.939 13.842 1.00 91.00 88 ILE A O 1
ATOM 744 N N . GLU A 1 89 ? -9.228 0.026 14.707 1.00 93.81 89 GLU A N 1
ATOM 745 C CA . GLU A 1 89 ? -9.645 0.135 16.106 1.00 93.81 89 GLU A CA 1
ATOM 746 C C . GLU A 1 89 ? -8.554 0.769 16.969 1.00 93.81 89 GLU A C 1
ATOM 748 O O . GLU A 1 89 ? -7.367 0.495 16.797 1.00 93.81 89 GLU A O 1
ATOM 753 N N . LYS A 1 90 ? -8.960 1.606 17.926 1.00 93.94 90 LYS A N 1
ATOM 754 C CA . LYS A 1 90 ? -8.093 2.126 18.989 1.00 93.94 90 LYS A CA 1
ATOM 755 C C . LYS A 1 90 ? -8.917 2.319 20.258 1.00 93.94 90 LYS A C 1
ATOM 757 O O . LYS A 1 90 ? -9.772 3.201 20.333 1.00 93.94 90 LYS A O 1
ATOM 762 N N . GLY A 1 91 ? -8.669 1.478 21.260 1.00 92.50 91 GLY A N 1
ATOM 763 C CA . GLY A 1 91 ? -9.489 1.439 22.471 1.00 92.50 91 GLY A CA 1
ATOM 764 C C . GLY A 1 91 ? -10.942 1.072 22.150 1.00 92.50 91 GLY A C 1
ATOM 765 O O . GLY A 1 91 ? -11.199 0.039 21.541 1.00 92.50 91 GLY A O 1
ATOM 766 N N . SER A 1 92 ? -11.887 1.922 22.552 1.00 91.19 92 SER A N 1
ATOM 767 C CA . SER A 1 92 ? -13.326 1.758 22.290 1.00 91.19 92 SER A CA 1
ATOM 768 C C . SER A 1 92 ? -13.779 2.313 20.930 1.00 91.19 92 SER A C 1
ATOM 770 O O . SER A 1 92 ? -14.938 2.133 20.549 1.00 91.19 92 SER A O 1
ATOM 772 N N . VAL A 1 93 ? -12.893 2.988 20.189 1.00 89.00 93 VAL A N 1
ATOM 773 C CA . VAL A 1 93 ? -13.205 3.586 18.886 1.00 89.00 93 VAL A CA 1
ATOM 774 C C . VAL A 1 93 ? -12.953 2.576 17.774 1.00 89.00 93 VAL A C 1
ATOM 776 O O . VAL A 1 93 ? -11.863 2.015 17.667 1.00 89.00 93 VAL A O 1
ATOM 779 N N . LYS A 1 94 ? -13.962 2.403 16.919 1.00 93.19 94 LYS A N 1
ATOM 780 C CA . LYS A 1 94 ? -13.922 1.590 15.706 1.00 93.19 94 LYS A CA 1
ATOM 781 C C . LYS A 1 94 ? -14.325 2.453 14.517 1.00 93.19 94 LYS A C 1
ATOM 783 O O . LYS A 1 94 ? -15.385 3.080 14.558 1.00 93.19 94 LYS A O 1
ATOM 788 N N . LEU A 1 95 ? -13.493 2.478 13.483 1.00 90.50 95 LEU A N 1
ATOM 789 C CA . LEU A 1 95 ? -13.724 3.229 12.252 1.00 90.50 95 LEU A CA 1
ATOM 790 C C . LEU A 1 95 ? -13.646 2.300 11.045 1.00 90.50 95 LEU A C 1
ATOM 792 O O . LEU A 1 95 ? -12.906 1.319 11.034 1.00 90.50 95 LEU A O 1
ATOM 796 N N . PHE A 1 96 ? -14.413 2.658 10.028 1.00 90.81 96 PHE A N 1
ATOM 797 C CA . PHE A 1 96 ? -14.449 2.005 8.733 1.00 90.81 96 PHE A CA 1
ATOM 798 C C . PHE A 1 96 ? -14.065 3.056 7.692 1.00 90.81 96 PHE A C 1
ATOM 800 O O . PHE A 1 96 ? -14.701 4.109 7.636 1.00 90.81 96 PHE A O 1
ATOM 807 N N . VAL A 1 97 ? -12.997 2.811 6.935 1.00 89.12 97 VAL A N 1
ATOM 808 C CA . VAL A 1 97 ? -12.397 3.788 6.019 1.00 89.12 97 VAL A CA 1
ATOM 809 C C . VAL A 1 97 ? -12.346 3.203 4.616 1.00 89.12 97 VAL A C 1
ATOM 811 O O . VAL A 1 97 ? -11.806 2.120 4.423 1.00 89.12 97 VAL A O 1
ATOM 814 N N . GLU A 1 98 ? -12.874 3.957 3.655 1.00 89.50 98 GLU A N 1
ATOM 815 C CA . GLU A 1 98 ? -12.750 3.685 2.223 1.00 89.50 98 GLU A CA 1
ATOM 816 C C . GLU A 1 98 ? -11.698 4.630 1.624 1.00 89.50 98 GLU A C 1
ATOM 818 O O . GLU A 1 98 ? -11.737 5.844 1.854 1.00 89.50 98 GLU A O 1
ATOM 823 N N . ALA A 1 99 ? -10.747 4.090 0.870 1.00 89.00 99 ALA A N 1
ATOM 824 C CA . ALA A 1 99 ? -9.592 4.804 0.356 1.00 89.00 99 ALA A CA 1
ATOM 825 C C . ALA A 1 99 ? -9.746 5.094 -1.144 1.00 89.00 99 ALA A C 1
ATOM 827 O O . ALA A 1 99 ? -9.403 4.294 -2.007 1.00 89.00 99 ALA A O 1
ATOM 828 N N . THR A 1 100 ? -10.198 6.302 -1.484 1.00 87.31 100 THR A N 1
ATOM 829 C CA . THR A 1 100 ? -10.404 6.693 -2.889 1.00 87.31 100 THR A CA 1
ATOM 830 C C . THR A 1 100 ? -9.320 7.639 -3.397 1.00 87.31 100 THR A C 1
ATOM 832 O O . THR A 1 100 ? -9.013 8.635 -2.741 1.00 87.31 100 THR A O 1
ATOM 835 N N . ILE A 1 101 ? -8.817 7.402 -4.611 1.00 84.75 101 ILE A N 1
ATOM 836 C CA . ILE A 1 101 ? -7.991 8.365 -5.353 1.00 84.75 101 ILE A CA 1
ATOM 837 C C . ILE A 1 101 ? -8.799 8.998 -6.493 1.00 84.75 101 ILE A C 1
ATOM 839 O O . ILE A 1 101 ? -9.520 8.311 -7.214 1.00 84.75 101 ILE A O 1
ATOM 843 N N . SER A 1 102 ? -8.663 10.312 -6.693 1.00 82.25 102 SER A N 1
ATOM 844 C CA . SER A 1 102 ? -9.221 10.993 -7.867 1.00 82.25 102 SER A CA 1
ATOM 845 C C . SER A 1 102 ? -8.143 11.157 -8.935 1.00 82.25 102 SER A C 1
ATOM 847 O O . SER A 1 102 ? -7.142 11.845 -8.716 1.00 82.25 102 SER A O 1
ATOM 849 N N . LYS A 1 103 ? -8.339 10.554 -10.112 1.00 63.47 103 LYS A N 1
ATOM 850 C CA . LYS A 1 103 ? -7.514 10.856 -11.287 1.00 63.47 103 LYS A CA 1
ATOM 851 C C . LYS A 1 103 ? -8.080 12.094 -11.976 1.00 63.47 103 LYS A C 1
ATOM 853 O O . LYS A 1 103 ? -9.077 12.018 -12.687 1.00 63.47 103 LYS A O 1
ATOM 858 N N . ASN A 1 104 ? -7.424 13.240 -11.801 1.00 52.50 104 ASN A N 1
ATOM 859 C CA . ASN A 1 104 ? -7.716 14.412 -12.624 1.00 52.50 104 ASN A CA 1
ATOM 860 C C . ASN A 1 104 ? -7.190 14.146 -14.043 1.00 52.50 104 ASN A C 1
ATOM 862 O O . ASN A 1 104 ? -6.006 14.322 -14.305 1.00 52.50 104 ASN A O 1
ATOM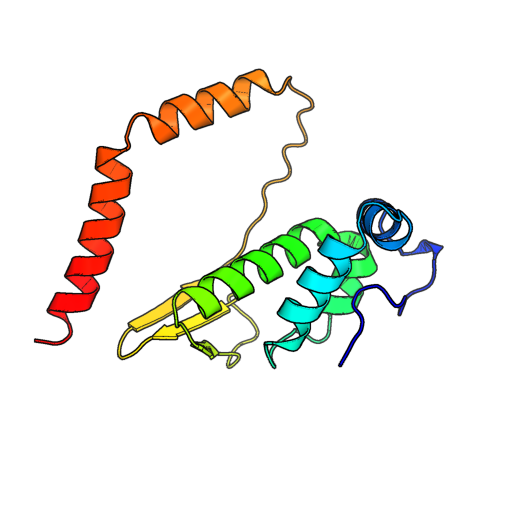 866 N N . SER A 1 105 ? -8.067 13.747 -14.965 1.00 47.09 105 SER A N 1
ATOM 867 C CA . SER A 1 105 ? -7.746 13.592 -16.395 1.00 47.09 105 SER A CA 1
ATOM 868 C C . SER A 1 105 ? -7.537 14.926 -17.123 1.00 47.09 105 SER A C 1
ATOM 870 O O . SER A 1 105 ? -7.217 14.951 -18.309 1.00 47.09 105 SER A O 1
ATOM 872 N N . ASN A 1 106 ? -7.738 16.049 -16.434 1.00 43.38 106 ASN A N 1
ATOM 873 C CA . ASN A 1 106 ? -7.607 17.371 -17.017 1.00 43.38 106 ASN A CA 1
ATOM 874 C C . ASN A 1 106 ? -6.188 17.874 -16.782 1.00 43.38 106 ASN A C 1
ATOM 876 O O . ASN A 1 106 ? -5.838 18.278 -15.676 1.00 43.38 106 ASN A O 1
ATOM 880 N N . ASN A 1 107 ? -5.407 17.863 -17.858 1.00 42.53 107 ASN A N 1
ATOM 881 C CA . ASN A 1 107 ? -4.064 18.417 -18.007 1.00 42.53 107 ASN A CA 1
ATOM 882 C C . ASN A 1 107 ? -4.060 19.961 -17.869 1.00 42.53 107 ASN A C 1
ATOM 884 O O . ASN A 1 107 ? -3.509 20.672 -18.707 1.00 42.53 107 ASN A O 1
ATOM 888 N N . LYS A 1 108 ? -4.760 20.505 -16.866 1.00 40.16 108 LYS A N 1
ATOM 889 C CA . LYS A 1 108 ? -4.723 21.928 -16.536 1.00 40.16 108 LYS A CA 1
ATOM 890 C C . LYS A 1 108 ? -3.492 22.203 -15.664 1.00 40.16 108 LYS A C 1
ATOM 892 O O . LYS A 1 108 ? -3.182 21.372 -14.806 1.00 40.16 108 LYS A O 1
ATOM 897 N N . PRO A 1 109 ? -2.783 23.323 -15.890 1.00 43.69 109 PRO A N 1
ATOM 898 C CA . PRO A 1 109 ? -1.581 23.671 -15.143 1.00 43.69 109 PRO A CA 1
ATOM 899 C C . PRO A 1 109 ? -1.797 23.593 -13.627 1.00 43.69 109 PRO A C 1
ATOM 901 O O . PRO A 1 109 ? -2.876 23.887 -13.121 1.00 43.69 109 PRO A O 1
ATOM 904 N N . ILE A 1 110 ? -0.733 23.222 -12.912 1.00 50.06 110 ILE A N 1
ATOM 905 C CA . ILE A 1 110 ? -0.629 23.015 -11.452 1.00 50.06 110 ILE A CA 1
ATOM 906 C C . ILE A 1 110 ? -1.133 24.212 -10.605 1.00 50.06 110 ILE A C 1
ATOM 908 O O . ILE A 1 110 ? -1.345 24.073 -9.400 1.00 50.06 110 ILE A O 1
ATOM 912 N N . GLU A 1 111 ? -1.386 25.362 -11.228 1.00 51.03 111 GLU A N 1
ATOM 913 C CA . GLU A 1 111 ? -1.862 26.602 -10.609 1.00 51.03 111 GLU A CA 1
ATOM 914 C C . GLU A 1 111 ? -3.209 26.427 -9.877 1.00 51.03 111 GLU A C 1
ATOM 916 O O . GLU A 1 111 ? -3.317 26.847 -8.724 1.00 51.03 111 GLU A O 1
ATOM 921 N N . ASP A 1 112 ? -4.161 25.669 -10.439 1.00 52.47 112 ASP A N 1
ATOM 922 C CA . ASP A 1 112 ? -5.484 25.452 -9.819 1.00 52.47 112 ASP A CA 1
ATOM 923 C C . ASP A 1 112 ? -5.395 24.643 -8.505 1.00 52.47 112 ASP A C 1
ATOM 925 O O . ASP A 1 112 ? -6.155 24.863 -7.560 1.00 52.47 112 ASP A O 1
ATOM 929 N N . LYS A 1 113 ? -4.445 23.698 -8.396 1.00 52.44 113 LYS A N 1
ATOM 930 C CA . LYS A 1 113 ? -4.282 22.879 -7.178 1.00 52.44 113 LYS A CA 1
ATOM 931 C C . LYS A 1 113 ? -3.649 23.668 -6.039 1.00 52.44 113 LYS A C 1
ATOM 933 O O . LYS A 1 113 ? -4.031 23.466 -4.891 1.00 52.44 113 LYS A O 1
ATOM 938 N N . LEU A 1 114 ? -2.704 24.560 -6.335 1.00 49.78 114 LEU A N 1
ATOM 939 C CA . LEU A 1 114 ? -2.095 25.416 -5.316 1.00 49.78 114 LEU A CA 1
ATOM 940 C C . LEU A 1 114 ? -3.091 26.443 -4.777 1.00 49.78 114 LEU A C 1
ATOM 942 O O . LEU A 1 114 ? -3.021 26.770 -3.599 1.00 49.78 114 LEU A O 1
ATOM 946 N N . GLU A 1 115 ? -4.028 26.918 -5.596 1.00 53.66 115 GLU A N 1
ATOM 947 C CA . GLU A 1 115 ? -5.097 27.817 -5.155 1.00 53.66 115 GLU A CA 1
ATOM 948 C C . GLU A 1 115 ? -6.136 27.094 -4.285 1.00 53.66 115 GLU A C 1
ATOM 950 O O . GLU A 1 115 ? -6.496 27.592 -3.221 1.00 53.66 115 GLU A O 1
ATOM 955 N N . ILE A 1 116 ? -6.526 25.865 -4.646 1.00 54.69 116 ILE A N 1
ATOM 956 C CA . ILE A 1 116 ? -7.381 25.018 -3.795 1.00 54.69 116 ILE A CA 1
ATOM 957 C C . ILE A 1 116 ? -6.681 24.687 -2.475 1.00 54.69 116 ILE A C 1
ATOM 959 O O . ILE A 1 116 ? -7.301 24.791 -1.421 1.00 54.69 116 ILE A O 1
ATOM 963 N N . ILE A 1 117 ? -5.394 24.331 -2.501 1.00 54.47 117 ILE A N 1
ATOM 964 C CA . ILE A 1 117 ? -4.617 24.059 -1.285 1.00 54.47 117 ILE A CA 1
ATOM 965 C C . ILE A 1 117 ? -4.502 25.331 -0.439 1.00 54.47 117 ILE A C 1
ATOM 967 O O . ILE A 1 117 ? -4.767 25.272 0.752 1.00 54.47 117 ILE A O 1
ATOM 971 N N . LYS A 1 118 ? -4.197 26.493 -1.028 1.00 54.12 118 LYS A N 1
ATOM 972 C CA . LYS A 1 118 ? -4.144 27.773 -0.299 1.00 54.12 118 LYS A CA 1
ATOM 973 C C . LYS A 1 118 ? -5.486 28.139 0.330 1.00 54.12 118 LYS A C 1
ATOM 975 O O . LYS A 1 118 ? -5.497 28.569 1.473 1.00 54.12 118 LYS A O 1
ATOM 980 N N . ASN A 1 119 ? -6.596 27.917 -0.372 1.00 55.22 119 ASN A N 1
ATOM 981 C CA . ASN A 1 119 ? -7.939 28.200 0.138 1.00 55.22 119 ASN A CA 1
ATOM 982 C C . ASN A 1 119 ? -8.419 27.158 1.164 1.00 55.22 119 ASN A C 1
ATOM 984 O O . ASN A 1 119 ? -9.208 27.489 2.039 1.00 55.22 119 ASN A O 1
ATOM 988 N N . THR A 1 120 ? -7.928 25.917 1.088 1.00 56.03 120 THR A N 1
ATOM 989 C CA . THR A 1 120 ? -8.242 24.846 2.053 1.00 56.03 120 THR A CA 1
ATOM 990 C C . THR A 1 120 ? -7.389 24.952 3.319 1.00 56.03 120 THR A C 1
ATOM 992 O O . THR A 1 120 ? -7.875 24.646 4.402 1.00 56.03 120 THR A O 1
ATOM 995 N N . LEU A 1 121 ? -6.136 25.401 3.188 1.00 50.94 121 LEU A N 1
ATOM 996 C CA . LEU A 1 121 ? -5.210 25.665 4.294 1.00 50.94 121 LEU A CA 1
ATOM 997 C C . LEU A 1 121 ? -5.404 27.059 4.914 1.00 50.94 121 LEU A C 1
ATOM 999 O O . LEU A 1 121 ? -4.830 27.344 5.950 1.00 50.94 121 LEU A O 1
ATOM 1003 N N . HIS A 1 122 ? -6.194 27.955 4.313 1.00 50.12 122 HIS A N 1
ATOM 1004 C CA . HIS A 1 122 ? -6.532 29.236 4.955 1.00 50.12 122 HIS A CA 1
ATOM 1005 C C . HIS A 1 122 ? -7.557 29.098 6.083 1.00 50.12 122 HIS A C 1
ATOM 1007 O O . HIS A 1 122 ? -7.732 30.034 6.856 1.00 50.12 122 HIS A O 1
ATOM 1013 N N . ASP A 1 123 ? -8.203 27.939 6.199 1.00 54.22 123 ASP A N 1
ATOM 1014 C CA . ASP A 1 123 ? -9.161 27.635 7.260 1.00 54.22 123 ASP A CA 1
ATOM 1015 C C . ASP A 1 123 ? -8.506 26.716 8.310 1.00 54.22 123 ASP A C 1
ATOM 1017 O O . ASP A 1 123 ? -9.072 25.702 8.727 1.00 54.22 123 ASP A O 1
ATOM 1021 N N . ASP A 1 124 ? -7.264 27.041 8.696 1.00 56.81 124 ASP A N 1
ATOM 1022 C CA . ASP A 1 124 ? -6.478 26.309 9.701 1.00 56.81 124 ASP A CA 1
ATOM 1023 C C . ASP A 1 124 ? -7.262 26.146 11.012 1.00 56.81 124 ASP A C 1
ATOM 1025 O O . ASP A 1 124 ? -7.203 25.090 11.639 1.00 56.81 124 ASP A O 1
ATOM 1029 N N . GLU A 1 125 ? -8.076 27.139 11.391 1.00 56.28 125 GLU A N 1
ATOM 1030 C CA . GLU A 1 125 ? -8.972 27.030 12.545 1.00 56.28 125 GLU A CA 1
ATOM 1031 C C . GLU A 1 125 ? -10.016 25.931 12.362 1.00 56.28 125 GLU A C 1
ATOM 1033 O O . GLU A 1 125 ? -10.288 25.193 13.298 1.00 56.28 125 GLU A O 1
ATOM 1038 N N . LYS A 1 126 ? -10.587 25.760 11.169 1.00 60.88 126 LYS A N 1
ATOM 1039 C CA . LYS A 1 126 ? -11.617 24.746 10.931 1.00 60.88 126 LYS A CA 1
ATOM 1040 C C . LYS A 1 126 ? -11.051 23.332 10.934 1.00 60.88 126 LYS A C 1
ATOM 1042 O O . LYS A 1 126 ? -11.686 22.431 11.476 1.00 60.88 126 LYS A O 1
ATOM 1047 N N . TRP A 1 127 ? -9.862 23.130 10.371 1.00 57.34 127 TRP A N 1
ATOM 1048 C CA . TRP A 1 127 ? -9.170 21.841 10.449 1.00 57.34 127 TRP A CA 1
ATOM 1049 C C . TRP A 1 127 ? -8.731 21.521 11.873 1.00 57.34 127 TRP A C 1
ATOM 1051 O O . TRP A 1 127 ? -8.923 20.394 12.327 1.00 57.34 127 TRP A O 1
ATOM 1061 N N . LEU A 1 128 ? -8.198 22.508 12.594 1.00 55.69 128 LEU A N 1
ATOM 1062 C CA . LEU A 1 128 ? -7.813 22.344 13.991 1.00 55.69 128 LEU A CA 1
ATOM 1063 C C . LEU A 1 128 ? -9.037 22.078 14.876 1.00 55.69 128 LEU A C 1
ATOM 1065 O O . LEU A 1 128 ? -8.996 21.171 15.699 1.00 55.69 128 LEU A O 1
ATOM 1069 N N . ASN A 1 129 ? -10.148 22.782 14.648 1.00 62.78 129 ASN A N 1
ATOM 1070 C CA . ASN A 1 129 ? -11.413 22.565 15.349 1.00 62.78 129 ASN A CA 1
ATOM 1071 C C . ASN A 1 129 ? -11.995 21.189 15.033 1.00 62.78 129 ASN A C 1
ATOM 1073 O O . ASN A 1 129 ? -12.380 20.485 15.950 1.00 62.78 129 ASN A O 1
ATOM 1077 N N . MET A 1 130 ? -11.963 20.736 13.778 1.00 62.88 130 MET A N 1
ATOM 1078 C CA . MET A 1 130 ? -12.418 19.386 13.435 1.00 62.88 130 MET A CA 1
ATOM 1079 C C . MET A 1 130 ? -11.559 18.307 14.110 1.00 62.88 130 MET A C 1
ATOM 1081 O O . MET A 1 130 ? -12.084 17.306 14.590 1.00 62.88 130 MET A O 1
ATOM 1085 N N . MET A 1 131 ? -10.239 18.496 14.172 1.00 59.22 131 MET A N 1
ATOM 1086 C CA . MET A 1 131 ? -9.343 17.554 14.851 1.00 59.22 131 MET A CA 1
ATOM 1087 C C . MET A 1 131 ? -9.510 17.594 16.375 1.00 59.22 131 MET A C 1
ATOM 1089 O O . MET A 1 131 ? -9.457 16.542 17.014 1.00 59.22 131 MET A O 1
ATOM 1093 N N . ASN A 1 132 ? -9.768 18.770 16.949 1.00 60.41 132 ASN A N 1
ATOM 1094 C CA . ASN A 1 132 ? -10.079 18.936 18.367 1.00 60.41 132 ASN A CA 1
ATOM 1095 C C . ASN A 1 132 ? -11.437 18.319 18.717 1.00 60.41 132 ASN A C 1
ATOM 1097 O O . ASN A 1 132 ? -11.504 17.553 19.669 1.00 60.41 132 ASN A O 1
ATOM 1101 N N . ASP A 1 133 ? -12.476 18.533 17.911 1.00 65.06 133 ASP A N 1
ATOM 1102 C CA . ASP A 1 133 ? -13.800 17.925 18.085 1.00 65.06 133 ASP A CA 1
ATOM 1103 C C . ASP A 1 133 ? -13.716 16.391 18.030 1.00 65.06 133 ASP A C 1
ATOM 1105 O O . ASP A 1 133 ? -14.337 15.689 18.831 1.00 65.06 133 ASP A O 1
ATOM 1109 N N . LEU A 1 134 ? -12.902 15.841 17.122 1.00 54.03 134 LEU A N 1
ATOM 1110 C CA . LEU A 1 134 ? -12.649 14.399 17.040 1.00 54.03 134 LEU A CA 1
ATOM 1111 C C . LEU A 1 134 ? -11.876 13.871 18.261 1.00 54.03 134 LEU A C 1
ATOM 1113 O O . LEU A 1 134 ? -12.165 12.771 18.745 1.00 54.03 134 LEU A O 1
ATOM 1117 N N . ALA A 1 135 ? -10.919 14.643 18.779 1.00 55.41 135 ALA A N 1
ATOM 1118 C CA . ALA A 1 135 ? -10.179 14.303 19.992 1.00 55.41 135 ALA A CA 1
ATOM 1119 C C . ALA A 1 135 ? -11.067 14.380 21.249 1.00 55.41 135 ALA A C 1
ATOM 1121 O O . ALA A 1 135 ? -11.044 13.465 22.072 1.00 55.41 135 ALA A O 1
ATOM 1122 N N . GLU A 1 136 ? -11.906 15.410 21.375 1.00 56.88 136 GLU A N 1
ATOM 1123 C CA . GLU A 1 136 ? -12.859 15.590 22.474 1.00 56.88 136 GLU A CA 1
ATOM 1124 C C . GLU A 1 136 ? -13.957 14.522 22.458 1.00 56.88 136 GLU A C 1
ATOM 1126 O O . GLU A 1 136 ? -14.261 13.929 23.496 1.00 56.88 136 GLU A O 1
ATOM 1131 N N . PHE A 1 137 ? -14.485 14.171 21.281 1.00 50.66 137 PHE A N 1
ATOM 1132 C CA . PHE A 1 137 ? -15.434 13.066 21.126 1.00 50.66 137 PHE A CA 1
ATOM 1133 C C . PHE A 1 137 ? -14.836 11.719 21.562 1.00 50.66 137 PHE A C 1
ATOM 1135 O O . PHE A 1 137 ? -15.531 10.875 22.135 1.00 50.66 137 PHE A O 1
ATOM 1142 N N . SER A 1 138 ? -13.533 11.516 21.338 1.00 47.06 138 SER A N 1
ATOM 1143 C CA . SER A 1 138 ? -12.807 10.336 21.818 1.00 47.06 138 SER A CA 1
ATOM 1144 C C . SER A 1 138 ? -12.589 10.338 23.338 1.00 47.06 138 SER A C 1
ATOM 1146 O O . SER A 1 138 ? -12.433 9.263 23.922 1.00 47.06 138 SER A O 1
ATOM 1148 N N . LEU A 1 139 ? -12.556 11.507 23.984 1.00 45.91 139 LEU A N 1
ATOM 1149 C CA . LEU A 1 139 ? -12.365 11.648 25.431 1.00 45.91 139 LEU A CA 1
ATOM 1150 C C . LEU A 1 139 ? -13.691 11.541 26.200 1.00 45.91 139 LEU A C 1
ATOM 1152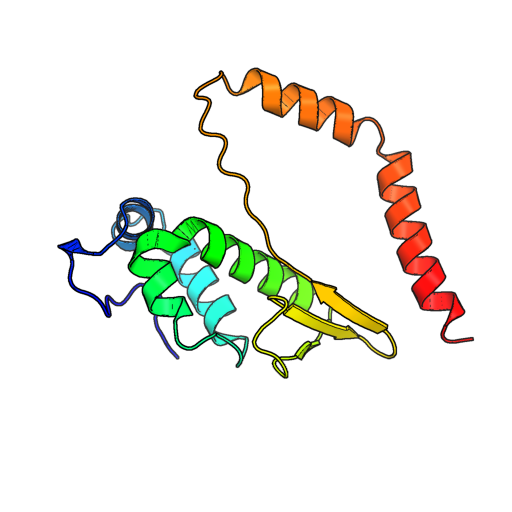 O O . LEU A 1 139 ? -13.729 10.894 27.244 1.00 45.91 139 LEU A O 1
ATOM 1156 N N . MET A 1 140 ? -14.796 12.060 25.655 1.00 50.16 140 MET A N 1
ATOM 1157 C CA . MET A 1 140 ? -16.130 11.965 26.274 1.00 50.16 140 MET A CA 1
ATOM 1158 C C . MET A 1 140 ? -16.691 10.536 26.347 1.00 50.16 140 MET A C 1
ATOM 1160 O O . MET A 1 140 ? -17.573 10.270 27.154 1.00 50.16 140 MET A O 1
ATOM 1164 N N . LYS A 1 141 ? -16.195 9.598 25.531 1.00 48.56 141 LYS A N 1
ATOM 1165 C CA . LYS A 1 141 ? -16.628 8.186 25.561 1.00 48.56 141 LYS A CA 1
ATOM 1166 C C . LYS A 1 141 ? -15.889 7.312 26.581 1.00 48.56 141 LYS A C 1
ATOM 1168 O O . LYS A 1 141 ? -16.226 6.137 26.706 1.00 48.56 141 LYS A O 1
ATOM 1173 N N . ASN A 1 142 ? -14.900 7.866 27.282 1.00 47.28 142 ASN A N 1
ATOM 1174 C CA . ASN A 1 142 ? -14.097 7.161 28.287 1.00 47.28 142 ASN A CA 1
ATOM 1175 C C . ASN A 1 142 ? -14.235 7.772 29.700 1.00 47.28 142 ASN A C 1
ATOM 1177 O O . ASN A 1 142 ? -13.385 7.510 30.552 1.00 47.28 142 ASN A O 1
ATOM 1181 N N . GLY A 1 143 ? -15.275 8.584 29.935 1.00 42.28 143 GLY A N 1
ATOM 1182 C CA . GLY A 1 143 ? -15.654 9.142 31.240 1.00 42.28 143 GLY A CA 1
ATOM 1183 C C . GLY A 1 143 ? -16.968 8.574 31.758 1.00 42.28 143 GLY A C 1
ATOM 1184 O O . GLY A 1 143 ? -17.815 8.202 30.916 1.00 42.28 143 GLY A O 1
#

Foldseek 3Di:
DDQLLPDPDDPVQFDPVSCCLNPDPVNPVVSVLLVVLVVVDPDDDPCLSVCCGHPCVVQSVQLSVVSVVCVVVVWDWDHPDPDDPTWIDDDPDTDGDHGDDDDPPDPDDPVVVVVVVCVVVVPVVVVVVVVVVVVVVVVVVVD